Protein AF-A0A182UJE0-F1 (afdb_monomer)

Structure (mmCIF, N/CA/C/O backbone):
data_AF-A0A182UJE0-F1
#
_entry.id   AF-A0A182UJE0-F1
#
loop_
_atom_site.group_PDB
_atom_site.id
_atom_site.type_symbol
_atom_site.label_atom_id
_atom_site.label_alt_id
_atom_site.label_comp_id
_atom_site.label_asym_id
_atom_site.label_entity_id
_atom_site.label_seq_id
_atom_site.pdbx_PDB_ins_code
_atom_site.Cartn_x
_atom_site.Cartn_y
_atom_site.Cartn_z
_atom_site.occupancy
_atom_site.B_iso_or_equiv
_atom_site.auth_seq_id
_atom_site.auth_comp_id
_atom_site.auth_asym_id
_atom_site.auth_atom_id
_atom_site.pdbx_PDB_model_num
ATOM 1 N N . LEU A 1 1 ? -3.057 12.614 -17.005 1.00 31.92 1 LEU A N 1
ATOM 2 C CA . LEU A 1 1 ? -3.558 12.041 -18.274 1.00 31.92 1 LEU A CA 1
ATOM 3 C C . LEU A 1 1 ? -3.283 10.535 -18.320 1.00 31.92 1 LEU A C 1
ATOM 5 O O . LEU A 1 1 ? -4.223 9.802 -18.087 1.00 31.92 1 LEU A O 1
ATOM 9 N N . TYR A 1 2 ? -2.036 10.054 -18.403 1.00 31.89 2 TYR A N 1
ATOM 10 C CA . TYR A 1 2 ? -1.742 8.599 -18.422 1.00 31.89 2 TYR A CA 1
ATOM 11 C C . TYR A 1 2 ? -2.118 7.792 -17.157 1.00 31.89 2 TYR A C 1
ATOM 13 O O . TYR A 1 2 ? -2.372 6.598 -17.238 1.00 31.89 2 TYR A O 1
ATOM 21 N N . GLN A 1 3 ? -2.154 8.418 -15.976 1.00 43.03 3 GLN A N 1
ATOM 22 C CA . GLN A 1 3 ? -2.533 7.745 -14.718 1.00 43.03 3 GLN A CA 1
ATOM 23 C C . GLN A 1 3 ? -4.045 7.492 -14.598 1.00 43.03 3 GLN A C 1
ATOM 25 O O . GLN A 1 3 ? -4.460 6.623 -13.840 1.00 43.03 3 GLN A O 1
ATOM 30 N N . VAL A 1 4 ? -4.858 8.246 -15.343 1.00 44.09 4 VAL A N 1
ATOM 31 C CA . VAL A 1 4 ? -6.322 8.141 -15.324 1.00 44.09 4 VAL A CA 1
ATOM 32 C C . VAL A 1 4 ? -6.779 7.007 -16.248 1.00 44.09 4 VAL A C 1
ATOM 34 O O . VAL A 1 4 ? -7.657 6.245 -15.865 1.00 44.09 4 VAL A O 1
ATOM 37 N N . GLU A 1 5 ? -6.090 6.794 -17.376 1.00 44.06 5 GLU A N 1
ATOM 38 C CA . GLU A 1 5 ? -6.405 5.715 -18.327 1.00 44.06 5 GLU A CA 1
ATOM 39 C C . GLU A 1 5 ? -6.355 4.318 -17.693 1.00 44.06 5 GLU A C 1
ATOM 41 O O . GLU A 1 5 ? -7.183 3.480 -18.020 1.00 44.06 5 GLU A O 1
ATOM 46 N N . CYS A 1 6 ? -5.427 4.054 -16.765 1.00 53.28 6 CYS A N 1
ATOM 47 C CA . CYS A 1 6 ? -5.357 2.763 -16.069 1.00 53.28 6 CYS A CA 1
ATOM 48 C C . CYS A 1 6 ? -6.602 2.495 -15.212 1.00 53.28 6 CYS A C 1
ATOM 50 O O . CYS A 1 6 ? -7.175 1.410 -15.241 1.00 53.28 6 CYS A O 1
ATOM 52 N N . VAL A 1 7 ? -7.005 3.498 -14.428 1.00 52.53 7 VAL A N 1
ATOM 53 C CA . VAL A 1 7 ? -8.143 3.392 -13.513 1.00 52.53 7 VAL A CA 1
ATOM 54 C C . VAL A 1 7 ? -9.452 3.365 -14.306 1.00 52.53 7 VAL A C 1
ATOM 56 O O . VAL A 1 7 ? -10.299 2.522 -14.039 1.00 52.53 7 VAL A O 1
ATOM 59 N N . GLU A 1 8 ? -9.594 4.213 -15.328 1.00 49.88 8 GLU A N 1
ATOM 60 C CA . GLU A 1 8 ? -10.759 4.231 -16.221 1.00 49.88 8 GLU A CA 1
ATOM 61 C C . GLU A 1 8 ? -10.924 2.920 -16.999 1.00 49.88 8 GLU A C 1
ATOM 63 O O . GLU A 1 8 ? -12.042 2.419 -17.097 1.00 49.88 8 GLU A O 1
ATOM 68 N N . LYS A 1 9 ? -9.837 2.319 -17.500 1.00 52.84 9 LYS A N 1
ATOM 69 C CA . LYS A 1 9 ? -9.897 1.042 -18.231 1.00 52.84 9 LYS A CA 1
ATOM 70 C C . LYS A 1 9 ? -10.217 -0.151 -17.336 1.00 52.84 9 LYS A C 1
ATOM 72 O O . LYS A 1 9 ? -11.003 -1.005 -17.738 1.00 52.84 9 LYS A O 1
ATOM 77 N N . VAL A 1 10 ? -9.695 -0.177 -16.105 1.00 52.88 10 VAL A N 1
ATOM 78 C CA . VAL A 1 10 ? -10.083 -1.200 -15.117 1.00 52.88 10 VAL A CA 1
ATOM 79 C C . VAL A 1 10 ? -11.563 -1.067 -14.745 1.00 52.88 10 VAL A C 1
ATOM 81 O O . VAL A 1 10 ? -12.266 -2.071 -14.700 1.00 52.88 10 VAL A O 1
ATOM 84 N N . ILE A 1 11 ? -12.073 0.158 -14.574 1.00 49.75 11 ILE A N 1
ATOM 85 C CA . ILE A 1 11 ? -13.511 0.410 -14.356 1.00 49.75 11 ILE A CA 1
ATOM 86 C C . ILE A 1 11 ? -14.358 -0.037 -15.567 1.00 49.75 11 ILE A C 1
ATOM 88 O O . ILE A 1 11 ? -15.518 -0.411 -15.403 1.00 49.75 11 ILE A O 1
ATOM 92 N N . GLN A 1 12 ? -13.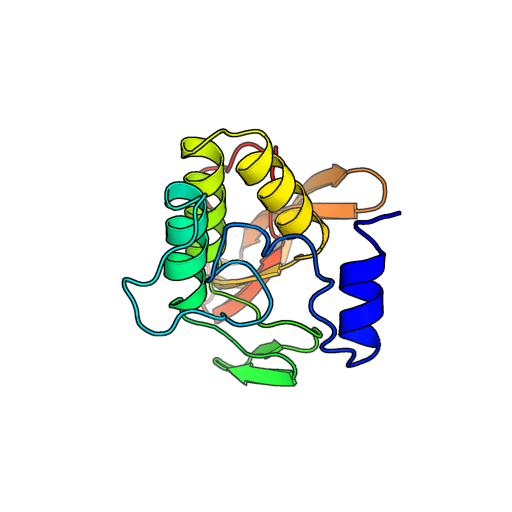794 -0.038 -16.778 1.00 48.53 12 GLN A N 1
ATOM 93 C CA . GLN A 1 12 ? -14.466 -0.447 -18.017 1.00 48.53 12 GLN A CA 1
ATOM 94 C C . GLN A 1 12 ? -14.321 -1.945 -18.361 1.00 48.53 12 GLN A C 1
ATOM 96 O O . GLN A 1 12 ? -14.778 -2.347 -19.430 1.00 48.53 12 GLN A O 1
ATOM 101 N N . ASN A 1 13 ? -13.734 -2.782 -17.488 1.00 46.56 13 ASN A N 1
ATOM 102 C CA . ASN A 1 13 ? -13.395 -4.189 -17.782 1.00 46.56 13 ASN A CA 1
ATOM 103 C C . ASN A 1 13 ? -12.568 -4.361 -19.077 1.00 46.56 13 ASN A C 1
ATOM 105 O O . ASN A 1 13 ? -12.655 -5.389 -19.752 1.00 46.56 13 ASN A O 1
ATOM 109 N N . ASP A 1 14 ? -11.774 -3.353 -19.446 1.00 46.12 14 ASP A N 1
ATOM 110 C CA . ASP A 1 14 ? -10.882 -3.428 -20.598 1.00 46.12 14 ASP A CA 1
ATOM 111 C C . ASP A 1 14 ? -9.530 -4.011 -20.163 1.00 46.12 14 ASP A C 1
ATOM 113 O O . ASP A 1 14 ? -8.721 -3.343 -19.517 1.00 46.12 14 ASP A O 1
ATOM 117 N N . HIS A 1 15 ? -9.294 -5.273 -20.530 1.00 47.75 15 HIS A N 1
ATOM 118 C CA . HIS A 1 15 ? -8.036 -5.998 -20.316 1.00 47.75 15 HIS A CA 1
ATOM 119 C C . HIS A 1 15 ? -6.949 -5.645 -21.345 1.00 47.75 15 HIS A C 1
ATOM 121 O O . HIS A 1 15 ? -5.957 -6.366 -21.444 1.00 47.75 15 HIS A O 1
ATOM 127 N N . SER A 1 16 ? -7.115 -4.585 -22.149 1.00 43.50 16 SER A N 1
ATOM 128 C CA . SER A 1 16 ? -6.054 -4.148 -23.055 1.00 43.50 16 SER A CA 1
ATOM 129 C C . SER A 1 16 ? -4.766 -3.865 -22.266 1.00 43.50 16 SER A C 1
ATOM 131 O O . SER A 1 16 ? -4.793 -3.150 -21.264 1.00 43.50 16 SER A O 1
ATOM 133 N N . ASP A 1 17 ? -3.632 -4.408 -22.741 1.00 48.28 17 ASP A N 1
ATOM 134 C CA . ASP A 1 17 ? -2.251 -4.361 -22.194 1.00 48.28 17 ASP A CA 1
ATOM 135 C C . ASP A 1 17 ? -1.682 -2.944 -21.918 1.00 48.28 17 ASP A C 1
ATOM 137 O O . ASP A 1 17 ? -0.482 -2.727 -21.747 1.00 48.28 17 ASP A O 1
ATOM 141 N N . HIS A 1 18 ? -2.531 -1.923 -21.923 1.00 45.22 18 HIS A N 1
ATOM 142 C CA . HIS A 1 18 ? -2.204 -0.516 -21.798 1.00 45.22 18 HIS A CA 1
ATOM 143 C C . HIS A 1 18 ? -2.327 0.030 -20.374 1.00 45.22 18 HIS A C 1
ATOM 145 O O . HIS A 1 18 ? -2.330 1.249 -20.197 1.00 45.22 18 HIS A O 1
ATOM 151 N N . CYS A 1 19 ? -2.352 -0.821 -19.344 1.00 53.12 19 CYS A N 1
ATOM 152 C CA . CYS A 1 19 ? -1.966 -0.361 -18.016 1.00 53.12 19 CYS A CA 1
ATOM 153 C C . CYS A 1 19 ? -0.434 -0.321 -17.925 1.00 53.12 19 CYS A C 1
ATOM 155 O O . CYS A 1 19 ? 0.236 -1.265 -17.522 1.00 53.12 19 CYS A O 1
ATOM 157 N N . ARG A 1 20 ? 0.135 0.798 -18.377 1.00 49.62 20 ARG A N 1
ATOM 158 C CA . ARG A 1 20 ? 1.560 1.031 -18.685 1.00 49.62 20 ARG A CA 1
ATOM 159 C C . ARG A 1 20 ? 2.513 1.045 -17.465 1.00 49.62 20 ARG A C 1
ATOM 161 O O . ARG A 1 20 ? 3.514 1.756 -17.485 1.00 49.62 20 ARG A O 1
ATOM 168 N N . TYR A 1 21 ? 2.211 0.292 -16.405 1.00 53.47 21 TYR A N 1
ATOM 169 C CA . TYR A 1 21 ? 3.127 -0.008 -15.292 1.00 53.47 21 TYR A CA 1
ATOM 170 C C . TYR A 1 21 ? 3.776 -1.395 -15.411 1.00 53.47 21 TYR A C 1
ATOM 172 O O . TYR A 1 21 ? 4.723 -1.671 -14.683 1.00 53.47 21 TYR A O 1
ATOM 180 N N . SER A 1 22 ? 3.331 -2.219 -16.362 1.00 59.44 22 SER A N 1
ATOM 181 C CA . SER A 1 22 ? 3.867 -3.564 -16.620 1.00 59.44 22 SER A CA 1
ATOM 182 C C . SER A 1 22 ? 5.027 -3.581 -17.631 1.00 59.44 22 SER A C 1
ATOM 184 O O . SER A 1 22 ? 5.603 -4.621 -17.929 1.00 59.44 22 SER A O 1
ATOM 186 N N . THR A 1 23 ? 5.413 -2.436 -18.213 1.00 71.06 23 THR A N 1
ATOM 187 C CA . THR A 1 23 ? 6.532 -2.417 -19.169 1.00 71.06 23 THR A CA 1
ATOM 188 C C . THR A 1 23 ? 7.851 -2.683 -18.447 1.00 71.06 23 THR A C 1
ATOM 190 O O . THR A 1 23 ? 8.344 -1.835 -17.700 1.00 71.06 23 THR A O 1
ATOM 193 N N . GLY A 1 24 ? 8.433 -3.853 -18.701 1.00 84.31 24 GLY A N 1
ATOM 194 C CA . GLY A 1 24 ? 9.669 -4.305 -18.065 1.00 84.31 24 GLY A CA 1
ATOM 195 C C . GLY A 1 24 ? 9.465 -5.004 -16.718 1.00 84.31 24 GLY A C 1
ATOM 196 O O . GLY A 1 24 ? 10.454 -5.259 -16.041 1.00 84.31 24 GLY A O 1
ATOM 197 N N . THR A 1 25 ? 8.231 -5.321 -16.332 1.00 89.31 25 THR A N 1
ATOM 198 C CA . THR A 1 25 ? 7.877 -6.097 -15.132 1.00 89.31 25 THR A CA 1
ATOM 199 C C . THR A 1 25 ? 6.834 -7.148 -15.501 1.00 89.31 25 THR A C 1
ATOM 201 O O . THR A 1 25 ? 6.092 -6.979 -16.464 1.00 89.31 25 THR A O 1
ATOM 204 N N . LYS A 1 26 ? 6.790 -8.256 -14.769 1.00 90.50 26 LYS A N 1
ATOM 205 C CA . LYS A 1 26 ? 5.820 -9.336 -14.980 1.00 90.50 26 LYS A CA 1
ATOM 206 C C . LYS A 1 26 ? 4.805 -9.434 -13.852 1.00 90.50 26 LYS A C 1
ATOM 208 O O . LYS A 1 26 ? 3.708 -9.926 -14.080 1.00 90.50 26 LYS A O 1
ATOM 213 N N . TRP A 1 27 ? 5.137 -8.899 -12.682 1.00 92.56 27 TRP A N 1
ATOM 214 C CA . TRP A 1 27 ? 4.342 -8.980 -11.461 1.00 92.56 27 TRP A CA 1
ATOM 215 C C . TRP A 1 27 ? 3.658 -7.667 -11.087 1.00 92.56 27 TRP A C 1
ATOM 217 O O . TRP A 1 27 ? 2.792 -7.645 -10.227 1.00 92.56 27 TRP A O 1
ATOM 227 N N . CYS A 1 28 ? 4.042 -6.541 -11.693 1.00 89.19 28 CYS A N 1
ATOM 228 C CA . CYS A 1 28 ? 3.424 -5.256 -11.372 1.00 89.19 28 CYS A CA 1
ATOM 229 C C . CYS A 1 28 ? 2.173 -5.009 -12.228 1.00 89.19 28 CYS A C 1
ATOM 231 O O . CYS A 1 28 ? 2.277 -4.639 -13.404 1.00 89.19 28 CYS A O 1
ATOM 233 N N . GLY A 1 29 ? 0.995 -5.134 -11.620 1.00 81.94 29 GLY A N 1
ATOM 234 C CA . GLY A 1 29 ? -0.286 -4.816 -12.249 1.00 81.94 29 GLY A CA 1
ATOM 235 C C . GLY A 1 29 ? -1.452 -5.570 -11.607 1.00 81.94 29 GLY A C 1
ATOM 236 O O . GLY A 1 29 ? -1.294 -6.171 -10.550 1.00 81.94 29 GLY A O 1
ATOM 237 N N . PRO A 1 30 ? -2.653 -5.519 -12.206 1.00 75.62 30 PRO A N 1
ATOM 238 C CA . PRO A 1 30 ? -3.735 -6.428 -11.850 1.00 75.62 30 PRO A CA 1
ATOM 239 C C . PRO A 1 30 ? -3.369 -7.865 -12.255 1.00 75.62 30 PRO A C 1
ATOM 241 O O . PRO A 1 30 ? -3.375 -8.198 -13.439 1.00 75.62 30 PRO A O 1
ATOM 244 N N . GLY A 1 31 ? -3.048 -8.708 -11.272 1.00 78.56 31 GLY A N 1
ATOM 245 C CA . GLY A 1 31 ? -2.482 -10.034 -11.527 1.00 78.56 31 GLY A CA 1
ATOM 246 C C . GLY A 1 31 ? -1.045 -9.943 -12.051 1.00 78.56 31 GLY A C 1
ATOM 247 O O . GLY A 1 31 ? -0.363 -8.942 -11.852 1.00 78.56 31 GLY A O 1
ATOM 248 N N . ASN A 1 32 ? -0.591 -10.975 -12.756 1.00 84.75 32 ASN A N 1
ATOM 249 C CA . ASN A 1 32 ? 0.757 -11.032 -13.315 1.00 84.75 32 ASN A CA 1
ATOM 250 C C . ASN A 1 32 ? 0.779 -11.793 -14.649 1.00 84.75 32 ASN A C 1
ATOM 252 O O . ASN A 1 32 ? -0.149 -12.527 -14.986 1.00 84.75 32 ASN A O 1
ATOM 256 N N . THR A 1 33 ? 1.843 -11.584 -15.420 1.00 87.75 33 THR A N 1
ATOM 257 C CA . THR A 1 33 ? 2.114 -12.247 -16.709 1.00 87.75 33 THR A CA 1
ATOM 258 C C . THR A 1 33 ? 3.306 -13.207 -16.629 1.00 87.75 33 THR A C 1
ATOM 260 O O . THR A 1 33 ? 3.829 -13.640 -17.657 1.00 87.75 33 THR A O 1
ATOM 263 N N . ALA A 1 34 ? 3.755 -13.522 -15.412 1.00 91.06 34 ALA A N 1
ATOM 264 C CA . ALA A 1 34 ? 4.883 -14.404 -15.150 1.00 91.06 34 ALA A CA 1
ATOM 265 C C . ALA A 1 34 ? 4.536 -15.866 -15.478 1.00 91.06 34 ALA A C 1
ATOM 267 O O . ALA A 1 34 ? 3.447 -16.340 -15.153 1.00 91.06 34 ALA A O 1
ATOM 268 N N . SER A 1 35 ? 5.458 -16.600 -16.109 1.00 93.19 35 SER A N 1
ATOM 269 C CA . SER A 1 35 ? 5.272 -18.039 -16.362 1.00 93.19 35 SER A CA 1
ATOM 270 C C . SER A 1 35 ? 5.438 -18.891 -15.105 1.00 93.19 35 SER A C 1
ATOM 272 O O . SER A 1 35 ? 4.843 -19.962 -14.996 1.00 93.19 35 SER A O 1
ATOM 274 N N . ASP A 1 36 ? 6.269 -18.426 -14.177 1.00 95.62 36 ASP A N 1
ATOM 275 C CA . ASP A 1 36 ? 6.568 -19.065 -12.903 1.00 95.62 36 ASP A CA 1
ATOM 276 C C . ASP A 1 36 ? 7.107 -18.031 -11.907 1.00 95.62 36 ASP A C 1
ATOM 278 O O . ASP A 1 36 ? 7.317 -16.870 -12.251 1.00 95.62 36 ASP A O 1
ATOM 282 N N . TYR A 1 37 ? 7.335 -18.458 -10.664 1.00 95.44 37 TYR A N 1
ATOM 283 C CA . TYR A 1 37 ? 7.766 -17.584 -9.574 1.00 95.44 37 TYR A CA 1
ATOM 284 C C . TYR A 1 37 ? 9.068 -16.815 -9.868 1.00 95.44 37 TYR A C 1
ATOM 286 O O . TYR A 1 37 ? 9.203 -15.671 -9.440 1.00 95.44 37 TYR A O 1
ATOM 294 N N . GLU A 1 38 ? 10.027 -17.398 -10.590 1.00 96.94 38 GLU A N 1
ATOM 295 C CA . GLU A 1 38 ? 11.317 -16.753 -10.883 1.00 96.94 38 GLU A CA 1
ATOM 296 C C . GLU A 1 38 ? 11.314 -15.953 -12.187 1.00 96.94 38 GLU A C 1
ATOM 298 O O . GLU A 1 38 ? 12.302 -15.287 -12.513 1.00 96.94 38 GLU A O 1
ATOM 303 N N . ASP A 1 39 ? 10.198 -15.970 -12.911 1.00 96.19 39 ASP A N 1
ATOM 304 C CA . ASP A 1 39 ? 10.044 -15.234 -14.148 1.00 96.19 39 ASP A CA 1
ATOM 305 C C . ASP A 1 39 ? 9.874 -13.730 -13.881 1.00 96.19 39 ASP A C 1
ATOM 307 O O . ASP A 1 39 ? 8.792 -13.235 -13.555 1.00 96.19 39 ASP A O 1
ATOM 311 N N . LEU A 1 40 ? 10.978 -12.995 -14.007 1.00 96.06 40 LEU A N 1
ATOM 312 C CA . LEU A 1 40 ? 11.057 -11.554 -13.781 1.00 96.06 40 LEU A CA 1
ATOM 313 C C . LEU A 1 40 ? 11.308 -10.794 -15.092 1.00 96.06 40 LEU A C 1
ATOM 315 O O . LEU A 1 40 ? 11.989 -11.258 -16.006 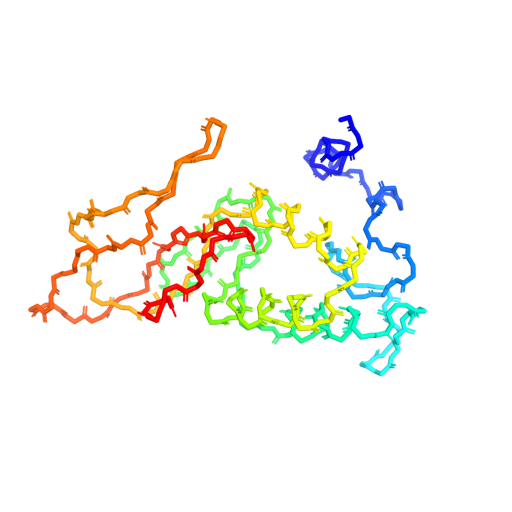1.00 96.06 40 LEU A O 1
ATOM 319 N N . GLY A 1 41 ? 10.781 -9.576 -15.170 1.00 92.38 41 GLY A N 1
ATOM 320 C CA . GLY A 1 41 ? 11.039 -8.615 -16.234 1.00 92.38 41 GLY A CA 1
ATOM 321 C C . GLY A 1 41 ? 12.401 -7.918 -16.120 1.00 92.38 41 GLY A C 1
ATOM 322 O O . GLY A 1 41 ? 13.186 -8.136 -15.197 1.00 92.38 41 GLY A O 1
ATOM 323 N N . SER A 1 42 ? 12.682 -7.021 -17.070 1.00 93.50 42 SER A N 1
ATOM 324 C CA . SER A 1 42 ? 13.944 -6.267 -17.136 1.00 93.50 42 SER A CA 1
ATOM 325 C C . SER A 1 42 ? 14.177 -5.327 -15.945 1.00 93.50 42 SER A C 1
ATOM 327 O O . SER A 1 42 ? 15.322 -5.039 -15.611 1.00 93.50 42 SER A O 1
ATOM 329 N N . ASN A 1 43 ? 13.114 -4.848 -15.293 1.00 92.31 43 ASN A N 1
ATOM 330 C CA . ASN A 1 43 ? 13.161 -4.074 -14.050 1.00 92.31 43 ASN A CA 1
ATOM 331 C C . ASN A 1 43 ? 13.085 -5.011 -12.831 1.00 92.31 43 ASN A C 1
ATOM 333 O O . ASN A 1 43 ? 12.252 -4.819 -11.946 1.00 92.31 43 ASN A O 1
ATOM 337 N N . SER A 1 44 ? 13.944 -6.032 -12.798 1.00 96.50 44 SER A N 1
ATOM 338 C CA . SER A 1 44 ? 13.843 -7.187 -11.894 1.00 96.50 44 SER A CA 1
ATOM 339 C C . SER A 1 44 ? 13.741 -6.833 -10.407 1.00 96.50 44 SER A C 1
ATOM 341 O O . SER A 1 44 ? 12.977 -7.466 -9.688 1.00 96.50 44 SER A O 1
ATOM 343 N N . GLU A 1 45 ? 14.447 -5.807 -9.929 1.00 97.75 45 GLU A N 1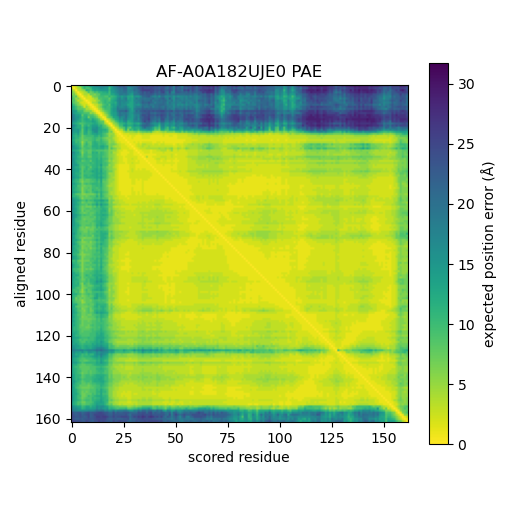
ATOM 344 C CA . GLU A 1 45 ? 14.368 -5.387 -8.520 1.00 97.75 45 GLU A CA 1
ATOM 345 C C . GLU A 1 45 ? 13.004 -4.784 -8.152 1.00 97.75 45 GLU A C 1
ATOM 347 O O . GLU A 1 45 ? 12.496 -5.031 -7.062 1.00 97.75 45 GLU A O 1
ATOM 352 N N . VAL A 1 46 ? 12.372 -4.035 -9.064 1.00 95.12 46 VAL A N 1
ATOM 353 C CA . VAL A 1 46 ? 10.992 -3.552 -8.863 1.00 95.12 46 VAL A CA 1
ATOM 354 C C . VAL A 1 46 ? 10.007 -4.703 -8.984 1.00 95.12 46 VAL A C 1
ATOM 356 O O . VAL A 1 46 ? 9.050 -4.785 -8.220 1.00 95.12 46 VAL A O 1
ATOM 359 N N . ASP A 1 47 ? 10.265 -5.607 -9.922 1.00 95.75 47 ASP A N 1
ATOM 360 C CA . ASP A 1 47 ? 9.402 -6.747 -10.182 1.00 95.75 47 ASP A CA 1
ATOM 361 C C . ASP A 1 47 ? 9.351 -7.719 -8.997 1.00 95.75 47 ASP A C 1
ATOM 363 O O . ASP A 1 47 ? 8.280 -8.194 -8.640 1.00 95.75 47 ASP A O 1
ATOM 367 N N . LYS A 1 48 ? 10.478 -7.918 -8.300 1.00 98.06 48 LYS A N 1
ATOM 368 C CA . LYS A 1 48 ? 10.526 -8.643 -7.019 1.00 98.06 48 LYS A CA 1
ATOM 369 C C . LYS A 1 48 ? 9.628 -8.003 -5.962 1.00 98.06 48 LYS A C 1
ATOM 371 O O . LYS A 1 48 ? 8.901 -8.724 -5.290 1.00 98.06 48 LYS A O 1
ATOM 376 N N . CYS A 1 49 ? 9.627 -6.668 -5.843 1.00 97.69 49 CYS A N 1
ATOM 377 C CA . CYS A 1 49 ? 8.727 -5.979 -4.912 1.00 97.69 49 CYS A CA 1
ATOM 378 C C . CYS A 1 49 ? 7.253 -6.286 -5.222 1.00 97.69 49 CYS A C 1
ATOM 380 O O . CYS A 1 49 ? 6.473 -6.512 -4.303 1.00 97.69 49 CYS A O 1
ATOM 382 N N . CYS A 1 50 ? 6.876 -6.290 -6.505 1.00 96.25 50 CYS A N 1
ATOM 383 C CA . CYS A 1 50 ? 5.515 -6.608 -6.933 1.00 96.25 50 CYS A CA 1
ATOM 384 C C . CYS A 1 50 ? 5.180 -8.090 -6.735 1.00 96.25 50 CYS A C 1
ATOM 386 O O . CYS A 1 50 ? 4.111 -8.402 -6.233 1.00 96.25 50 CYS A O 1
ATOM 388 N N . ARG A 1 51 ? 6.111 -9.003 -7.034 1.00 97.06 51 ARG A N 1
ATOM 389 C CA . ARG A 1 51 ? 5.943 -10.444 -6.802 1.00 97.06 51 ARG A CA 1
ATOM 390 C C . ARG A 1 51 ? 5.686 -10.757 -5.332 1.00 97.06 51 ARG A C 1
ATOM 392 O O . ARG A 1 51 ? 4.770 -11.516 -5.020 1.00 97.06 51 ARG A O 1
ATOM 399 N N . ASP A 1 52 ? 6.484 -10.182 -4.436 1.00 97.44 52 ASP A N 1
ATOM 400 C CA . ASP A 1 52 ? 6.326 -10.381 -2.993 1.00 97.44 52 ASP A CA 1
ATOM 401 C C . ASP A 1 52 ? 4.983 -9.809 -2.500 1.00 97.44 52 ASP A C 1
ATOM 403 O O . ASP A 1 52 ? 4.346 -10.378 -1.613 1.00 97.44 52 ASP A O 1
ATOM 407 N N . HIS A 1 53 ? 4.529 -8.703 -3.098 1.00 95.94 53 HIS A N 1
ATOM 408 C CA . HIS A 1 53 ? 3.230 -8.087 -2.819 1.00 95.94 53 HIS A CA 1
ATOM 409 C C . HIS A 1 53 ? 2.061 -8.950 -3.322 1.00 95.94 53 HIS A C 1
ATOM 411 O O . HIS A 1 53 ? 1.148 -9.219 -2.545 1.00 95.94 53 HIS A O 1
ATOM 417 N N . ASP A 1 54 ? 2.137 -9.487 -4.541 1.00 93.12 54 ASP A N 1
ATOM 418 C CA . ASP A 1 54 ? 1.142 -10.390 -5.148 1.00 93.12 54 ASP A CA 1
ATOM 419 C C . ASP A 1 54 ? 0.886 -11.656 -4.313 1.00 93.12 54 ASP A C 1
ATOM 421 O O . ASP A 1 54 ? -0.235 -12.166 -4.263 1.00 93.12 54 ASP A O 1
ATOM 425 N N . HIS A 1 55 ? 1.912 -12.157 -3.621 1.00 94.88 55 HIS A N 1
ATOM 426 C CA . HIS A 1 55 ? 1.818 -13.350 -2.773 1.00 94.88 55 HIS A CA 1
ATOM 427 C C . HIS A 1 55 ? 1.344 -13.062 -1.341 1.00 94.88 55 HIS A C 1
ATOM 429 O O . HIS A 1 55 ? 1.328 -13.958 -0.492 1.00 94.88 55 HIS A O 1
ATOM 435 N N . CYS A 1 56 ? 0.957 -11.825 -1.037 1.00 95.62 56 CYS A N 1
ATOM 436 C CA . CYS A 1 56 ? 0.436 -11.477 0.272 1.00 95.62 56 CYS A CA 1
ATOM 437 C C . CYS A 1 56 ? -0.993 -11.995 0.497 1.00 95.62 56 CYS A C 1
ATOM 439 O O . CYS A 1 56 ? -1.804 -12.140 -0.423 1.00 95.62 56 CYS A O 1
ATOM 441 N N . ASP A 1 57 ? -1.335 -12.183 1.775 1.00 96.69 57 ASP A N 1
ATOM 442 C CA . ASP A 1 57 ? -2.721 -12.314 2.199 1.00 96.69 57 ASP A CA 1
ATOM 443 C C . ASP A 1 57 ? -3.563 -11.123 1.716 1.00 96.69 57 ASP A C 1
ATOM 445 O O . ASP A 1 57 ? -3.212 -9.953 1.916 1.00 96.69 57 ASP A O 1
ATOM 449 N N . ASN A 1 58 ? -4.687 -11.440 1.079 1.00 95.56 58 ASN A N 1
ATOM 450 C CA . ASN A 1 58 ? -5.524 -10.444 0.438 1.00 95.56 58 ASN A CA 1
ATOM 451 C C . ASN A 1 58 ? -7.025 -10.765 0.509 1.00 95.56 58 ASN A C 1
ATOM 453 O O . ASN A 1 58 ? -7.447 -11.876 0.857 1.00 95.56 58 ASN A O 1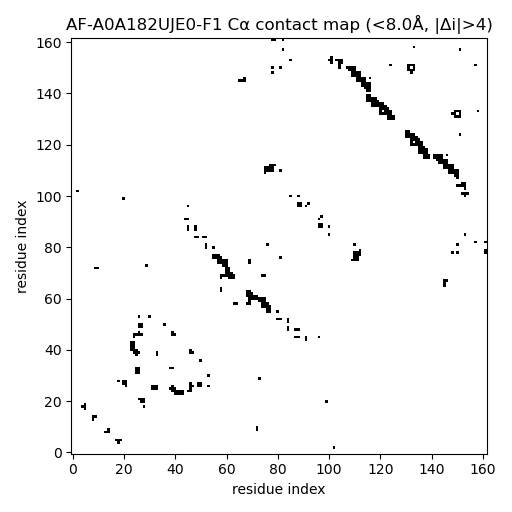
ATOM 457 N N . ILE A 1 59 ? -7.821 -9.746 0.179 1.00 97.06 59 ILE A N 1
ATOM 458 C CA . ILE A 1 59 ? -9.265 -9.804 -0.041 1.00 97.06 59 ILE A CA 1
ATOM 459 C C . ILE A 1 59 ? -9.516 -9.327 -1.480 1.00 97.06 59 ILE A C 1
ATOM 461 O O . ILE A 1 59 ? -9.419 -8.118 -1.738 1.00 97.06 59 ILE A O 1
ATOM 465 N N . PRO A 1 60 ? -9.810 -10.237 -2.427 1.00 93.81 60 PRO A N 1
ATOM 466 C CA . PRO A 1 60 ? -10.075 -9.871 -3.817 1.00 93.81 60 PRO A CA 1
ATOM 467 C C . PRO A 1 60 ? -11.229 -8.873 -3.965 1.00 93.81 60 PRO A C 1
ATOM 469 O O . PRO A 1 60 ? -12.031 -8.676 -3.047 1.00 93.81 60 PRO A O 1
ATOM 472 N N . ALA A 1 61 ? -11.292 -8.202 -5.114 1.00 89.94 61 ALA A N 1
ATOM 473 C CA . ALA A 1 61 ? -12.369 -7.264 -5.428 1.00 89.94 61 ALA A CA 1
ATOM 474 C C . ALA A 1 61 ? -13.739 -7.948 -5.311 1.00 89.94 61 ALA A C 1
ATOM 476 O O . ALA A 1 61 ? -13.940 -9.041 -5.834 1.00 89.94 61 ALA A O 1
ATOM 477 N N . GLY A 1 62 ? -14.676 -7.321 -4.599 1.00 93.56 62 GLY A N 1
ATOM 478 C CA . GLY A 1 62 ? -16.012 -7.874 -4.403 1.00 93.56 62 GLY A CA 1
ATOM 479 C C . GLY A 1 62 ? -16.081 -9.099 -3.487 1.00 93.56 62 GLY A C 1
ATOM 480 O O . GLY A 1 62 ? -17.173 -9.642 -3.335 1.00 93.56 62 GLY A O 1
ATOM 481 N N . GLU A 1 63 ? -14.995 -9.520 -2.837 1.00 97.25 63 GLU A N 1
ATOM 482 C CA . GLU A 1 63 ? -14.974 -10.674 -1.929 1.00 97.25 63 GLU A CA 1
ATOM 483 C C . GLU A 1 63 ? -15.062 -10.273 -0.449 1.00 97.25 63 GLU A C 1
ATOM 485 O O . GLU A 1 63 ? -14.886 -9.109 -0.070 1.00 97.25 63 GLU A O 1
ATOM 490 N N . SER A 1 64 ? -15.372 -11.254 0.403 1.00 98.19 64 SER A N 1
ATOM 491 C CA . SER A 1 64 ? -15.418 -11.089 1.860 1.00 98.19 64 SER A CA 1
ATOM 492 C C . SER A 1 64 ? -14.400 -11.987 2.5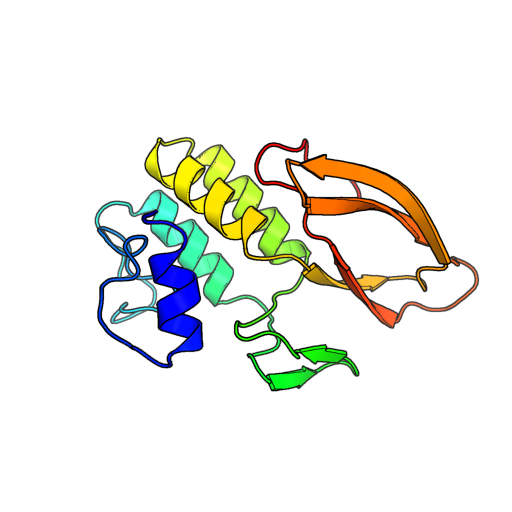53 1.00 98.19 64 SER A C 1
ATOM 494 O O . SER A 1 64 ? -14.322 -13.180 2.273 1.00 98.19 64 SER A O 1
ATOM 496 N N . LYS A 1 65 ? -13.675 -11.446 3.533 1.00 98.25 65 LYS A N 1
ATOM 497 C CA . LYS A 1 65 ? -12.755 -12.210 4.386 1.00 98.25 65 LYS A CA 1
ATOM 498 C C . LYS A 1 65 ? -12.638 -11.547 5.748 1.00 98.25 65 LYS A C 1
ATOM 500 O O . LYS A 1 65 ? -12.735 -10.332 5.852 1.00 98.25 65 LYS A O 1
ATOM 505 N N . TYR A 1 66 ? -12.441 -12.336 6.802 1.00 97.94 66 TYR A N 1
ATOM 506 C CA . TYR A 1 66 ? -12.255 -11.827 8.170 1.00 97.94 66 TYR A CA 1
ATOM 507 C C . TYR A 1 66 ? -13.398 -10.942 8.712 1.00 97.94 66 TYR A C 1
ATOM 509 O O . TYR A 1 66 ? -13.188 -10.141 9.619 1.00 97.94 66 TYR A O 1
ATOM 517 N N . GLY A 1 67 ? -14.609 -11.077 8.161 1.00 97.44 67 GLY A N 1
ATOM 518 C CA . GLY A 1 67 ? -15.741 -10.197 8.477 1.00 97.44 67 GLY A CA 1
ATOM 519 C C . GLY A 1 67 ? -15.700 -8.833 7.775 1.00 97.44 67 GLY A C 1
ATOM 520 O O . GLY A 1 67 ? -16.580 -8.011 8.007 1.00 97.44 67 GLY A O 1
ATOM 521 N N . LEU A 1 68 ? -14.720 -8.598 6.900 1.00 98.25 68 LEU A N 1
ATOM 522 C CA . LEU A 1 68 ? -14.614 -7.424 6.039 1.00 98.25 68 LEU A CA 1
ATOM 523 C C . LEU A 1 68 ? -15.112 -7.753 4.627 1.00 98.25 68 LEU A C 1
ATOM 525 O O . LEU A 1 68 ? -14.876 -8.850 4.120 1.00 98.25 68 LEU A O 1
ATOM 529 N N . LYS A 1 69 ? -15.767 -6.785 3.981 1.00 97.94 69 LYS A N 1
ATOM 530 C CA . LYS A 1 69 ? -16.152 -6.834 2.564 1.00 97.94 69 LYS A CA 1
ATOM 531 C C . LYS A 1 69 ? -15.290 -5.853 1.779 1.00 97.94 69 LYS A C 1
ATOM 533 O O . LYS A 1 69 ? -15.291 -4.666 2.102 1.00 97.94 69 LYS A O 1
ATOM 538 N N . ASN A 1 70 ? -14.584 -6.326 0.754 1.00 96.25 70 ASN A N 1
ATOM 539 C CA . ASN A 1 70 ? -13.896 -5.442 -0.176 1.00 96.25 70 ASN A CA 1
ATOM 540 C C . ASN A 1 70 ? -14.885 -4.951 -1.245 1.00 96.25 70 ASN A C 1
ATOM 542 O O . ASN A 1 70 ? -15.214 -5.681 -2.176 1.00 96.25 70 ASN A O 1
ATOM 546 N N . ASN A 1 71 ? -15.368 -3.716 -1.099 1.00 93.00 71 ASN A N 1
ATOM 547 C CA . ASN A 1 71 ? -16.251 -3.069 -2.081 1.00 93.00 71 ASN A CA 1
ATOM 548 C C . ASN A 1 71 ? -15.479 -2.327 -3.190 1.00 93.00 71 ASN A C 1
ATOM 550 O O . ASN A 1 71 ? -16.087 -1.637 -4.002 1.00 93.00 71 ASN A O 1
ATOM 554 N N . ASP A 1 72 ? -14.150 -2.419 -3.189 1.00 87.00 72 ASP A N 1
ATOM 555 C CA . ASP A 1 72 ? -13.279 -1.789 -4.174 1.00 87.00 72 ASP A CA 1
ATOM 556 C C . ASP A 1 72 ? -13.182 -2.634 -5.455 1.00 87.00 72 ASP A C 1
ATOM 558 O O . ASP A 1 72 ? -13.393 -3.849 -5.429 1.00 87.00 72 ASP A O 1
ATOM 562 N N . TYR A 1 73 ? -12.816 -1.996 -6.568 1.00 85.06 73 TYR A N 1
ATOM 563 C CA . TYR A 1 73 ? -12.594 -2.660 -7.855 1.00 85.06 73 TYR A CA 1
ATOM 564 C C . TYR A 1 73 ? -11.285 -3.449 -7.914 1.00 85.06 73 TYR A C 1
ATOM 566 O O . TYR A 1 73 ? -11.129 -4.283 -8.802 1.00 85.06 73 TYR A O 1
ATOM 574 N N . PHE A 1 74 ? -10.351 -3.225 -6.984 1.00 84.56 74 PHE A N 1
ATOM 575 C CA . PHE A 1 74 ? -9.124 -4.016 -6.919 1.00 84.56 74 PHE A CA 1
ATOM 576 C C . PHE A 1 74 ? -8.910 -4.700 -5.563 1.00 84.56 74 PHE A C 1
ATOM 578 O O . PHE A 1 74 ? -9.402 -4.269 -4.515 1.00 84.56 74 PHE A O 1
ATOM 585 N N . THR A 1 75 ? -8.092 -5.751 -5.580 1.00 89.62 75 THR A N 1
ATOM 586 C CA . THR A 1 75 ? -7.697 -6.579 -4.431 1.00 89.62 75 THR A CA 1
ATOM 587 C C . THR A 1 75 ? -7.031 -5.778 -3.315 1.00 89.62 75 THR A C 1
ATOM 589 O O . THR A 1 75 ? -6.014 -5.126 -3.549 1.00 89.62 75 THR A O 1
ATOM 592 N N . ARG A 1 76 ? -7.571 -5.822 -2.093 1.00 94.69 76 ARG A N 1
ATOM 593 C CA . ARG A 1 76 ? -6.978 -5.154 -0.920 1.00 94.69 76 ARG A CA 1
ATOM 594 C C . ARG A 1 76 ? -6.104 -6.118 -0.134 1.00 94.69 76 ARG A C 1
ATOM 596 O O . ARG A 1 76 ? -6.477 -7.275 0.041 1.00 94.69 76 ARG A O 1
ATOM 603 N N . LEU A 1 77 ? -4.963 -5.635 0.345 1.00 96.38 77 LEU A N 1
ATOM 604 C CA . LEU A 1 77 ? -3.950 -6.449 1.010 1.00 96.38 77 LEU A CA 1
ATOM 605 C C . LEU A 1 77 ? -3.837 -6.111 2.496 1.00 96.38 77 LEU A C 1
ATOM 607 O O . LEU A 1 77 ? -4.366 -5.107 2.988 1.00 96.38 77 LEU A O 1
ATOM 611 N N . HIS A 1 78 ? -3.146 -6.986 3.223 1.00 97.31 78 HIS A N 1
ATOM 612 C CA . HIS A 1 78 ? -2.795 -6.731 4.608 1.00 97.31 78 HIS A CA 1
ATOM 613 C C . HIS A 1 78 ? -1.858 -5.511 4.719 1.00 97.31 78 HIS A C 1
ATOM 615 O O . HIS A 1 78 ? -0.882 -5.411 3.977 1.00 97.31 78 HIS A O 1
ATOM 621 N N . CYS A 1 79 ? -2.066 -4.625 5.700 1.00 97.12 79 CYS A N 1
ATOM 622 C CA . CYS A 1 79 ? -1.292 -3.378 5.848 1.00 97.12 79 CYS A CA 1
ATOM 623 C C . CYS A 1 79 ? 0.223 -3.587 5.934 1.00 97.12 79 CYS A C 1
ATOM 625 O O . CYS A 1 79 ? 1.000 -2.797 5.403 1.00 97.12 79 CYS A O 1
ATOM 627 N N . LYS A 1 80 ? 0.654 -4.688 6.562 1.00 95.81 80 LYS A N 1
ATOM 628 C CA . LYS A 1 80 ? 2.067 -5.097 6.575 1.00 95.81 80 LYS A CA 1
ATOM 629 C C . LYS A 1 80 ? 2.644 -5.222 5.159 1.00 95.81 80 LYS A C 1
ATOM 631 O O . LYS A 1 80 ? 3.768 -4.794 4.940 1.00 95.81 80 LYS A O 1
ATOM 636 N N . CYS A 1 81 ? 1.898 -5.798 4.222 1.00 96.88 81 CYS A N 1
ATOM 637 C CA . CYS A 1 81 ? 2.375 -6.018 2.862 1.00 96.88 81 CYS A CA 1
ATOM 638 C C . CYS A 1 81 ? 2.457 -4.722 2.069 1.00 96.88 81 CYS A C 1
ATOM 640 O O . CYS A 1 81 ? 3.453 -4.508 1.391 1.00 96.88 81 CYS A O 1
ATOM 642 N N . ASP A 1 82 ? 1.475 -3.828 2.203 1.00 96.56 82 ASP A N 1
ATOM 643 C CA . ASP A 1 82 ? 1.561 -2.509 1.571 1.00 96.56 82 ASP A CA 1
ATOM 644 C C . ASP A 1 82 ? 2.732 -1.692 2.136 1.00 96.56 82 ASP A C 1
ATOM 646 O O . ASP A 1 82 ? 3.475 -1.068 1.383 1.00 96.56 82 ASP A O 1
ATOM 650 N N . ARG A 1 83 ? 2.982 -1.759 3.448 1.00 95.31 83 ARG A N 1
ATOM 651 C CA . ARG A 1 83 ? 4.157 -1.130 4.066 1.00 95.31 83 ARG A CA 1
ATOM 652 C C . ARG A 1 83 ? 5.471 -1.723 3.549 1.00 95.31 83 ARG A C 1
ATOM 654 O O . ARG A 1 83 ? 6.399 -0.987 3.212 1.00 95.31 83 ARG A O 1
ATOM 661 N N . ASP A 1 84 ? 5.573 -3.048 3.497 1.00 96.25 84 ASP A N 1
ATOM 662 C CA . ASP A 1 84 ? 6.774 -3.732 3.015 1.00 96.25 84 ASP A CA 1
ATOM 663 C C . ASP A 1 84 ? 7.008 -3.435 1.520 1.00 96.25 84 ASP A C 1
ATOM 665 O O . ASP A 1 84 ? 8.144 -3.173 1.119 1.00 96.25 84 ASP A O 1
ATOM 669 N N . PHE A 1 85 ? 5.939 -3.343 0.725 1.00 96.38 85 PHE A N 1
ATOM 670 C CA . PHE A 1 85 ? 5.977 -2.923 -0.675 1.00 96.38 85 PHE A CA 1
ATOM 671 C C . PHE A 1 85 ? 6.465 -1.478 -0.829 1.00 96.38 85 PHE A C 1
ATOM 673 O O . PHE A 1 85 ? 7.391 -1.220 -1.601 1.00 96.38 85 PHE A O 1
ATOM 680 N N . GLN A 1 86 ? 5.931 -0.541 -0.036 1.00 95.00 86 GLN A N 1
ATOM 681 C CA . GLN A 1 86 ? 6.393 0.851 -0.007 1.00 95.00 86 GLN A CA 1
ATOM 682 C C . GLN A 1 86 ? 7.897 0.932 0.275 1.00 95.00 86 GLN A C 1
ATOM 684 O O . GLN A 1 86 ? 8.641 1.611 -0.436 1.00 95.00 86 GLN A O 1
ATOM 689 N N . ASN A 1 87 ? 8.352 0.206 1.297 1.00 95.62 87 ASN A N 1
ATOM 690 C CA . ASN A 1 87 ? 9.753 0.162 1.700 1.00 95.62 87 ASN A CA 1
ATOM 691 C C . ASN A 1 87 ? 10.645 -0.478 0.630 1.00 95.62 87 ASN A C 1
ATOM 693 O O . ASN A 1 87 ? 11.762 -0.008 0.409 1.00 95.62 87 ASN A O 1
ATOM 697 N N . CYS A 1 88 ? 10.164 -1.521 -0.048 1.00 97.69 88 CYS A N 1
ATOM 698 C CA . CYS A 1 88 ? 10.875 -2.163 -1.148 1.00 97.69 88 CYS A CA 1
ATOM 699 C C . CYS A 1 88 ? 11.085 -1.183 -2.311 1.00 97.69 88 CYS A C 1
ATOM 701 O O . CYS A 1 88 ? 12.223 -0.936 -2.712 1.00 97.69 88 CYS A O 1
ATOM 703 N N . LEU A 1 89 ? 10.020 -0.521 -2.778 1.00 95.56 89 LEU A N 1
ATOM 704 C CA . LEU A 1 89 ? 10.100 0.456 -3.870 1.00 95.56 89 LEU A CA 1
ATOM 705 C C . LEU A 1 89 ? 11.012 1.647 -3.542 1.00 95.56 89 LEU A C 1
ATOM 707 O O . LEU A 1 89 ? 11.793 2.082 -4.399 1.00 95.56 89 LEU A O 1
ATOM 711 N N . ARG A 1 90 ? 10.950 2.135 -2.295 1.00 95.19 90 ARG A N 1
ATOM 712 C CA . ARG A 1 90 ? 11.823 3.201 -1.782 1.00 95.19 90 ARG A CA 1
ATOM 713 C C . ARG A 1 90 ? 13.281 2.775 -1.702 1.00 95.19 90 ARG A C 1
ATOM 715 O O . ARG A 1 90 ? 14.153 3.599 -1.943 1.00 95.19 90 ARG A O 1
ATOM 722 N N . ARG A 1 91 ? 13.556 1.508 -1.383 1.00 96.75 91 ARG A N 1
ATOM 723 C CA . ARG A 1 91 ? 14.918 0.960 -1.356 1.00 96.75 91 ARG A CA 1
ATOM 724 C C . ARG A 1 91 ? 15.501 0.823 -2.757 1.00 96.75 91 ARG A C 1
ATOM 726 O O . ARG A 1 91 ? 16.668 1.144 -2.946 1.00 96.75 91 ARG A O 1
ATOM 733 N N . VAL A 1 92 ? 14.696 0.381 -3.727 1.00 96.94 92 VAL A N 1
ATOM 734 C CA . VAL A 1 92 ? 15.112 0.304 -5.138 1.00 96.94 92 VAL A CA 1
ATOM 735 C C . VAL A 1 92 ? 15.418 1.699 -5.697 1.00 96.94 92 VAL A C 1
ATOM 737 O O . VAL A 1 92 ? 16.368 1.860 -6.457 1.00 96.94 92 VAL A O 1
ATOM 740 N N . ASN A 1 93 ? 14.640 2.709 -5.296 1.00 95.38 93 ASN A N 1
ATOM 741 C CA . ASN A 1 93 ? 14.899 4.132 -5.538 1.00 95.38 93 ASN A CA 1
ATOM 742 C C . ASN A 1 93 ? 15.244 4.516 -6.994 1.00 95.38 93 ASN A C 1
ATOM 744 O O . ASN A 1 93 ? 16.140 5.320 -7.254 1.00 95.38 93 ASN A O 1
ATOM 748 N N . THR A 1 94 ? 14.525 3.959 -7.967 1.00 92.25 94 THR A N 1
ATOM 749 C CA . THR A 1 94 ? 14.642 4.360 -9.376 1.00 92.25 94 THR A CA 1
ATOM 750 C C . THR A 1 94 ? 13.506 5.305 -9.756 1.00 92.25 94 THR A C 1
ATOM 752 O O . THR A 1 94 ? 12.476 5.387 -9.085 1.00 92.25 94 THR A O 1
ATOM 755 N N . THR A 1 95 ? 13.636 6.008 -10.885 1.00 88.31 95 THR A N 1
ATOM 756 C CA . THR A 1 95 ? 12.521 6.804 -11.427 1.00 88.31 95 THR A CA 1
ATOM 757 C C . THR A 1 95 ? 11.271 5.949 -11.645 1.00 88.31 95 THR A C 1
ATOM 759 O O . THR A 1 95 ? 10.159 6.430 -11.433 1.00 88.31 95 THR A O 1
ATOM 762 N N . PHE A 1 96 ? 11.443 4.690 -12.056 1.00 86.88 96 PHE A N 1
ATOM 763 C CA . PHE A 1 96 ? 10.337 3.766 -12.274 1.00 86.88 96 PHE A CA 1
ATOM 764 C C . PHE A 1 96 ? 9.696 3.318 -10.952 1.00 86.88 96 PHE A C 1
ATOM 766 O O . PHE A 1 96 ? 8.487 3.495 -10.798 1.00 86.88 96 PHE A O 1
ATOM 773 N N . SER A 1 97 ? 10.483 2.855 -9.968 1.00 90.31 97 SER A N 1
ATOM 774 C CA . SER A 1 97 ? 9.947 2.414 -8.666 1.00 90.31 97 SER A CA 1
ATOM 775 C C . SER A 1 97 ? 9.215 3.539 -7.933 1.00 90.31 97 SER A C 1
ATOM 777 O O . SER A 1 97 ? 8.116 3.340 -7.419 1.00 90.31 97 SER A O 1
ATOM 779 N N . ASN A 1 98 ? 9.762 4.756 -7.969 1.00 90.69 98 ASN A N 1
ATOM 780 C CA . ASN A 1 98 ? 9.152 5.914 -7.324 1.00 90.69 98 ASN A CA 1
ATOM 781 C C . ASN A 1 98 ? 7.858 6.367 -8.018 1.00 90.69 98 ASN A C 1
ATOM 783 O O . ASN A 1 98 ? 6.914 6.780 -7.344 1.00 90.69 98 ASN A O 1
ATOM 787 N N . LYS A 1 99 ? 7.770 6.278 -9.353 1.00 88.06 99 LYS A N 1
ATOM 788 C CA . LYS A 1 99 ? 6.521 6.559 -10.085 1.00 88.06 99 LYS A CA 1
ATOM 789 C C . LYS A 1 99 ? 5.451 5.503 -9.818 1.00 88.06 99 LYS A C 1
ATOM 791 O O . LYS A 1 99 ? 4.290 5.873 -9.656 1.00 88.06 99 LYS A O 1
ATOM 796 N N . LEU A 1 100 ? 5.840 4.227 -9.777 1.00 88.69 100 LEU A N 1
ATOM 797 C CA . LEU A 1 100 ? 4.949 3.119 -9.435 1.00 88.69 100 LEU A CA 1
ATOM 798 C C . LEU A 1 100 ? 4.385 3.296 -8.023 1.00 88.69 100 LEU A C 1
ATOM 800 O O . LEU A 1 100 ? 3.172 3.263 -7.846 1.00 88.69 100 LEU A O 1
ATOM 804 N N . GLY A 1 101 ? 5.246 3.579 -7.044 1.00 91.25 101 GLY A N 1
ATOM 805 C CA . GLY A 1 101 ? 4.832 3.826 -5.667 1.00 91.25 101 GLY A CA 1
ATOM 806 C C . GLY A 1 101 ? 3.879 5.014 -5.548 1.00 91.25 101 GLY A C 1
ATOM 807 O O . GLY A 1 101 ? 2.779 4.871 -5.025 1.00 91.25 101 GLY A O 1
ATOM 808 N N . ASN A 1 102 ? 4.230 6.176 -6.110 1.00 89.25 102 ASN A N 1
ATOM 809 C CA . ASN A 1 102 ? 3.330 7.336 -6.097 1.00 89.25 102 ASN A CA 1
ATOM 810 C C . ASN A 1 102 ? 1.955 7.013 -6.690 1.00 89.25 102 ASN A C 1
ATOM 812 O O . ASN A 1 102 ? 0.945 7.457 -6.152 1.00 89.25 102 ASN A O 1
ATOM 816 N N . PHE A 1 103 ? 1.905 6.244 -7.776 1.00 87.12 103 PHE A N 1
ATOM 817 C CA . PHE A 1 103 ? 0.641 5.831 -8.374 1.00 87.12 103 PHE A CA 1
ATOM 818 C C . PHE A 1 103 ? -0.147 4.892 -7.461 1.00 87.12 103 PHE A C 1
ATOM 820 O O . PHE A 1 103 ? -1.296 5.193 -7.139 1.00 87.12 103 PHE A O 1
ATOM 827 N N . TYR A 1 104 ? 0.482 3.810 -6.995 1.00 89.62 104 TYR A N 1
ATOM 828 C CA . TYR A 1 104 ? -0.157 2.816 -6.140 1.00 89.62 104 TYR A CA 1
ATOM 829 C C . TYR A 1 104 ? -0.757 3.460 -4.886 1.00 89.62 104 TYR A C 1
ATOM 831 O O . TYR A 1 104 ? -1.956 3.355 -4.680 1.00 89.62 104 TYR A O 1
ATOM 839 N N . PHE A 1 105 ? 0.019 4.223 -4.111 1.00 91.44 105 PHE A N 1
ATOM 840 C CA . PHE A 1 105 ? -0.448 4.850 -2.861 1.00 91.44 105 PHE A CA 1
ATOM 841 C C . PHE A 1 105 ? -1.330 6.102 -3.068 1.00 91.44 105 PHE A C 1
ATOM 843 O O . PHE A 1 105 ? -1.813 6.690 -2.103 1.00 91.44 105 PHE A O 1
ATOM 850 N N . THR A 1 106 ? -1.547 6.538 -4.314 1.00 86.88 106 THR A N 1
ATOM 851 C CA . THR A 1 106 ? -2.572 7.550 -4.641 1.00 86.88 106 THR A CA 1
ATOM 852 C C . THR A 1 106 ? -3.909 6.886 -4.960 1.00 86.88 106 THR A C 1
ATOM 854 O O . THR A 1 106 ? -4.948 7.354 -4.500 1.00 86.88 106 THR A O 1
ATOM 857 N N . VAL A 1 107 ? -3.884 5.804 -5.746 1.00 84.56 107 VAL A N 1
ATOM 858 C CA . VAL A 1 107 ? -5.082 5.066 -6.179 1.00 84.56 107 VAL A CA 1
ATOM 859 C C . VAL A 1 107 ? -5.597 4.135 -5.084 1.00 84.56 107 VAL A C 1
ATOM 861 O O . VAL A 1 107 ? -6.803 4.014 -4.889 1.00 84.56 107 VAL A O 1
ATOM 864 N N . ARG A 1 108 ? -4.688 3.464 -4.375 1.00 88.19 108 ARG A N 1
ATOM 865 C CA . ARG A 1 108 ? -4.987 2.531 -3.290 1.00 88.19 108 ARG A CA 1
ATOM 866 C C . ARG A 1 108 ? -4.973 3.277 -1.979 1.00 88.19 108 ARG A C 1
ATOM 868 O O . ARG A 1 108 ? -4.118 4.116 -1.71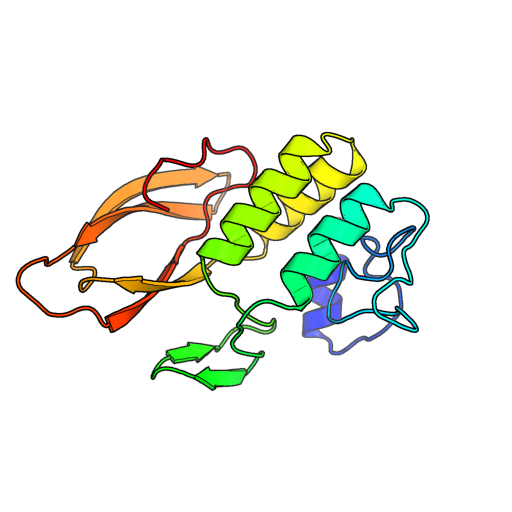2 1.00 88.19 108 ARG A O 1
ATOM 875 N N . ASP A 1 109 ? -5.990 2.983 -1.197 1.00 90.56 109 ASP A N 1
ATOM 876 C CA . ASP A 1 109 ? -6.519 3.976 -0.290 1.00 90.56 109 ASP A CA 1
ATOM 877 C C . ASP A 1 109 ? -6.655 3.418 1.134 1.00 90.56 109 ASP A C 1
ATOM 879 O O . ASP A 1 109 ? -6.462 4.158 2.095 1.00 90.56 109 ASP A O 1
ATOM 883 N N . GLN A 1 110 ? -6.856 2.102 1.257 1.00 95.75 110 GLN A N 1
ATOM 884 C CA . GLN A 1 110 ? -6.896 1.377 2.522 1.00 95.75 110 GLN A CA 1
ATOM 885 C C . GLN A 1 110 ? -6.312 -0.029 2.377 1.00 95.75 110 GLN A C 1
ATOM 887 O O . GLN A 1 110 ? -6.441 -0.673 1.330 1.00 95.75 110 GLN A O 1
ATOM 892 N N . CYS A 1 111 ? -5.784 -0.525 3.483 1.00 97.38 111 CYS A N 1
ATOM 893 C CA . CYS A 1 111 ? -5.368 -1.898 3.726 1.00 97.38 111 CYS A CA 1
ATOM 894 C C . CYS A 1 111 ? -6.130 -2.454 4.936 1.00 97.38 111 CYS A C 1
ATOM 896 O O . CYS A 1 111 ? -6.833 -1.713 5.626 1.00 97.38 111 CYS A O 1
ATOM 898 N N . TYR A 1 112 ? -5.998 -3.748 5.227 1.00 98.00 112 TYR A N 1
ATOM 899 C CA . TYR A 1 112 ? -6.589 -4.329 6.438 1.00 98.00 112 TYR A CA 1
ATOM 900 C C . TYR A 1 112 ? -5.537 -4.858 7.412 1.00 98.00 112 TYR A C 1
ATOM 902 O O . TYR A 1 112 ? -4.481 -5.350 7.019 1.00 98.00 112 TYR A O 1
ATOM 910 N N . LYS A 1 113 ? -5.833 -4.789 8.710 1.00 97.56 113 LYS A N 1
ATOM 911 C CA . LYS A 1 113 ? -5.068 -5.477 9.762 1.00 97.56 113 LYS A CA 1
ATOM 912 C C . LYS A 1 113 ? -5.940 -5.730 10.985 1.00 97.56 113 LYS A C 1
ATOM 914 O O . LYS A 1 113 ? -7.014 -5.142 11.135 1.00 97.56 113 LYS A O 1
ATOM 919 N N . LYS A 1 114 ? -5.473 -6.622 11.853 1.00 97.44 114 LYS A N 1
ATOM 920 C CA . LYS A 1 114 ? -6.087 -6.894 13.151 1.00 97.44 114 LYS A CA 1
ATOM 921 C C . LYS A 1 114 ? -5.527 -5.922 14.189 1.00 97.44 114 LYS A C 1
ATOM 923 O O . LYS A 1 114 ? -4.311 -5.797 14.310 1.00 97.44 114 LYS A O 1
ATOM 928 N N . GLN A 1 115 ? -6.413 -5.203 14.870 1.00 97.31 115 GLN A N 1
ATOM 929 C CA . GLN A 1 115 ? -6.059 -4.171 15.845 1.00 97.31 115 GLN A CA 1
ATOM 930 C C . GLN A 1 115 ? -7.268 -3.846 16.735 1.00 97.31 115 GLN A C 1
ATOM 932 O O . GLN A 1 115 ? -8.407 -4.150 16.363 1.00 97.31 115 GLN A O 1
ATOM 937 N N . HIS A 1 116 ? -7.034 -3.203 17.878 1.00 97.94 116 HIS A N 1
ATOM 938 C CA . HIS A 1 116 ? -8.072 -2.610 18.718 1.00 97.94 116 HIS A CA 1
ATOM 939 C C . HIS A 1 116 ? -9.052 -1.728 17.915 1.00 97.94 116 HIS A C 1
ATOM 941 O O . HIS A 1 116 ? -8.651 -1.123 16.913 1.00 97.94 116 HIS A O 1
ATOM 947 N N . PRO A 1 117 ? -10.336 -1.636 18.315 1.00 98.38 117 PRO A N 1
ATOM 948 C CA . PRO A 1 117 ? -11.336 -0.835 17.611 1.00 98.38 117 PRO A CA 1
ATOM 949 C C . PRO A 1 117 ? -10.910 0.624 17.431 1.00 98.38 117 PRO A C 1
ATOM 951 O O . PRO A 1 117 ? -10.492 1.275 18.389 1.00 98.38 117 PRO A O 1
ATOM 954 N N . ILE A 1 118 ? -11.038 1.140 16.211 1.00 97.62 118 ILE A N 1
ATOM 955 C CA . ILE A 1 118 ? -10.798 2.553 15.913 1.00 97.62 118 ILE A CA 1
ATOM 956 C C . ILE A 1 118 ? -11.918 3.389 16.540 1.00 97.62 118 ILE A C 1
ATOM 958 O O . ILE A 1 118 ? -13.097 3.101 16.331 1.00 97.62 118 ILE A O 1
ATOM 962 N N . VAL A 1 119 ? -11.552 4.437 17.280 1.00 98.00 119 VAL A N 1
ATOM 963 C CA . VAL 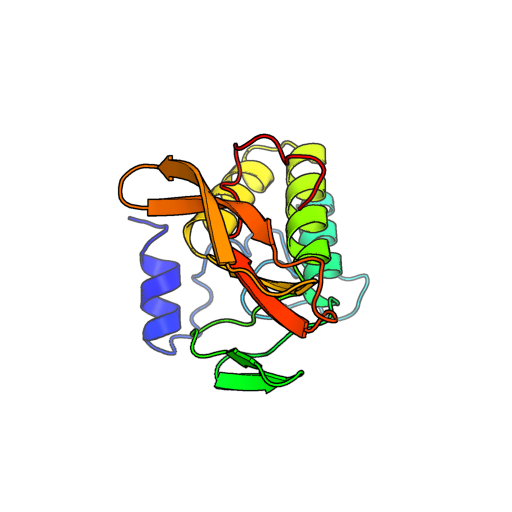A 1 119 ? -12.512 5.390 17.866 1.00 98.00 119 VAL A CA 1
ATOM 964 C C . VAL A 1 119 ? -12.408 6.789 17.280 1.00 98.00 119 VAL A C 1
ATOM 966 O O . VAL A 1 119 ? -13.413 7.490 17.225 1.00 98.00 119 VAL A O 1
ATOM 969 N N . ASP A 1 120 ? -11.222 7.197 16.832 1.00 97.50 120 ASP A N 1
ATOM 970 C CA . ASP A 1 120 ? -11.008 8.511 16.228 1.00 97.50 120 ASP A CA 1
ATOM 971 C C . ASP A 1 120 ? -9.729 8.519 15.376 1.00 97.50 120 ASP A C 1
ATOM 973 O O . ASP A 1 120 ? -8.957 7.556 15.363 1.00 97.50 120 ASP A O 1
ATOM 977 N N . CYS A 1 121 ? -9.479 9.626 14.686 1.00 96.25 121 CYS A N 1
ATOM 978 C CA . CYS A 1 121 ? -8.228 9.908 14.009 1.00 96.25 121 CYS A CA 1
ATOM 979 C C . CYS A 1 121 ? -7.554 11.150 14.600 1.00 96.25 121 CYS A C 1
ATOM 981 O O . CYS A 1 121 ? -8.021 12.277 14.429 1.00 96.25 121 CYS A O 1
ATOM 983 N N . ALA A 1 122 ? -6.403 10.953 15.241 1.00 94.94 122 ALA A N 1
ATOM 984 C CA . ALA A 1 122 ? -5.655 12.026 15.881 1.00 94.94 122 ALA A CA 1
ATOM 985 C C . ALA A 1 122 ? -4.831 12.867 14.894 1.00 94.94 122 ALA A C 1
ATOM 987 O O . ALA A 1 122 ? -4.483 14.003 15.210 1.00 94.94 122 ALA A O 1
ATOM 988 N N . GLU A 1 123 ? -4.481 12.322 13.726 1.00 92.75 123 GLU A N 1
ATOM 989 C CA . GLU A 1 123 ? -3.641 13.013 12.747 1.00 92.75 123 GLU A CA 1
ATOM 990 C C . GLU A 1 123 ? -3.966 12.602 11.318 1.00 92.75 123 GLU A C 1
ATOM 992 O O . GLU A 1 123 ? -4.108 11.416 11.012 1.00 92.75 123 GLU A O 1
ATOM 997 N N . HIS A 1 124 ? -4.044 13.603 10.443 1.00 92.50 124 HIS A N 1
ATOM 998 C CA . HIS A 1 124 ? -4.321 13.406 9.031 1.00 92.50 124 HIS A CA 1
ATOM 999 C C . HIS A 1 124 ? -3.216 14.003 8.172 1.00 92.50 124 HIS A C 1
ATOM 1001 O O . HIS A 1 124 ? -2.778 15.127 8.424 1.00 92.50 124 HIS A O 1
ATOM 1007 N N . THR A 1 125 ? -2.886 13.313 7.087 1.00 91.12 125 THR A N 1
ATOM 1008 C CA . THR A 1 125 ? -2.135 13.894 5.975 1.00 91.12 125 THR A CA 1
ATOM 1009 C C . THR A 1 125 ? -3.102 14.284 4.866 1.00 91.12 125 THR A C 1
ATOM 1011 O O . THR A 1 125 ? -4.037 13.546 4.544 1.00 91.12 125 THR A O 1
ATOM 1014 N N . ASN A 1 126 ? -2.874 15.450 4.264 1.00 90.94 126 ASN A N 1
ATOM 1015 C CA . ASN A 1 126 ? -3.644 15.934 3.124 1.00 90.94 126 ASN A CA 1
ATOM 1016 C C . ASN A 1 126 ? -2.729 16.049 1.905 1.00 90.94 126 ASN A C 1
ATOM 1018 O O . ASN A 1 126 ? -1.660 16.652 1.991 1.00 90.94 126 ASN A O 1
ATOM 1022 N N . LYS A 1 127 ? -3.167 15.521 0.763 1.00 86.94 127 LYS A N 1
ATOM 1023 C CA . LYS A 1 127 ? -2.463 15.659 -0.513 1.00 86.94 127 LYS A CA 1
ATOM 1024 C C . LYS A 1 127 ? -3.460 15.944 -1.621 1.00 86.94 127 LYS A C 1
ATOM 1026 O O . LYS A 1 127 ? -4.291 15.107 -1.964 1.00 86.94 127 LYS A O 1
ATOM 1031 N N . ILE A 1 128 ? -3.357 17.140 -2.198 1.00 85.00 128 ILE A N 1
ATOM 1032 C CA . ILE A 1 128 ? -4.310 17.654 -3.188 1.00 85.00 128 ILE A CA 1
ATOM 1033 C C . ILE A 1 128 ? -5.746 17.593 -2.619 1.00 85.00 128 ILE A C 1
ATOM 1035 O O . ILE A 1 128 ? -6.059 18.354 -1.709 1.00 85.00 128 ILE A O 1
ATOM 1039 N N . PHE A 1 129 ? -6.591 16.683 -3.118 1.00 86.50 129 PHE A N 1
ATOM 1040 C CA . PHE A 1 129 ? -7.981 16.475 -2.690 1.00 86.50 129 PHE A CA 1
ATOM 1041 C C . PHE A 1 129 ? -8.162 15.246 -1.784 1.00 86.50 129 PHE A C 1
ATOM 1043 O O . PHE A 1 129 ? -9.283 14.926 -1.400 1.00 86.50 129 PHE A O 1
ATOM 1050 N N . LEU A 1 130 ? -7.080 14.534 -1.468 1.00 88.75 130 LEU A N 1
ATOM 1051 C CA . LEU A 1 130 ? -7.106 13.313 -0.673 1.00 88.75 130 LEU A CA 1
ATOM 1052 C C . LEU A 1 130 ? -6.725 13.620 0.775 1.00 88.75 130 LEU A C 1
ATOM 1054 O O . LEU A 1 130 ? -5.762 14.344 1.034 1.00 88.75 130 LEU A O 1
ATOM 1058 N N . ARG A 1 131 ? -7.458 13.022 1.712 1.00 92.75 131 ARG A N 1
ATOM 1059 C CA . ARG A 1 131 ? -7.207 13.095 3.153 1.00 92.75 131 ARG A CA 1
ATOM 1060 C C . ARG A 1 131 ? -7.081 11.676 3.697 1.00 92.75 131 ARG A C 1
ATOM 1062 O O . ARG A 1 131 ? -7.966 10.863 3.453 1.00 92.75 131 ARG A O 1
ATOM 1069 N N . ARG A 1 132 ? -5.990 11.395 4.409 1.00 93.44 132 ARG A N 1
ATOM 1070 C CA . ARG A 1 132 ? -5.670 10.082 4.994 1.00 93.44 132 ARG A CA 1
ATOM 1071 C C . ARG A 1 132 ? -5.473 10.217 6.489 1.00 93.44 132 ARG A C 1
ATOM 1073 O O . ARG A 1 132 ? -4.776 11.136 6.916 1.00 93.44 132 ARG A O 1
ATOM 1080 N N . CYS A 1 133 ? -6.042 9.315 7.275 1.00 94.44 133 CYS A N 1
ATOM 1081 C CA . CYS A 1 133 ? -5.690 9.177 8.677 1.00 94.44 133 CYS A CA 1
ATOM 1082 C C . CYS A 1 133 ? -4.356 8.435 8.814 1.00 94.44 133 CYS A C 1
ATOM 1084 O O . CYS A 1 133 ? -4.236 7.280 8.413 1.00 94.44 133 CYS A O 1
ATOM 1086 N N . VAL A 1 134 ? -3.354 9.085 9.405 1.00 90.44 134 VAL A N 1
ATOM 1087 C CA . VAL A 1 134 ? -2.019 8.491 9.612 1.00 90.44 134 VAL A CA 1
ATOM 1088 C C . VAL A 1 134 ? -1.770 8.088 11.064 1.00 90.44 134 VAL A C 1
ATOM 1090 O O . VAL A 1 134 ? -0.848 7.325 11.341 1.00 90.44 134 VAL A O 1
ATOM 1093 N N . ARG A 1 135 ? -2.618 8.550 11.994 1.00 92.38 135 ARG A N 1
ATOM 1094 C CA . ARG A 1 135 ? -2.557 8.174 13.411 1.00 92.38 135 ARG A CA 1
ATOM 1095 C C . ARG A 1 135 ? -3.952 7.992 13.994 1.00 92.38 135 ARG A C 1
ATOM 1097 O O . ARG A 1 135 ? -4.635 8.959 14.333 1.00 92.38 135 ARG A O 1
ATOM 1104 N N . TYR A 1 136 ? -4.352 6.736 14.138 1.00 95.25 136 TYR A N 1
ATOM 1105 C CA . TYR A 1 136 ? -5.635 6.356 14.720 1.00 95.25 136 TYR A CA 1
ATOM 1106 C C . TYR A 1 136 ? -5.597 6.389 16.251 1.00 95.25 136 TYR A C 1
ATOM 1108 O O . TYR A 1 136 ? -4.594 6.036 16.871 1.00 95.25 136 TYR A O 1
ATOM 1116 N N . VAL A 1 137 ? -6.716 6.781 16.854 1.00 97.00 137 VAL A N 1
ATOM 1117 C CA . VAL A 1 137 ? -7.011 6.574 18.273 1.00 97.00 137 VAL A CA 1
ATOM 1118 C C . VA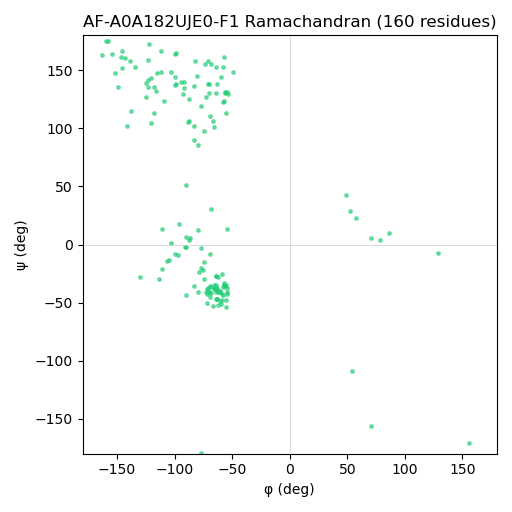L A 1 137 ? -7.776 5.263 18.389 1.00 97.00 137 VAL A C 1
ATOM 1120 O O . VAL A 1 137 ? -8.753 5.047 17.669 1.00 97.00 137 VAL A O 1
ATOM 1123 N N . LEU A 1 138 ? -7.323 4.386 19.282 1.00 97.31 138 LEU A N 1
ATOM 1124 C CA . LEU A 1 138 ? -7.840 3.028 19.428 1.00 97.31 138 LEU A CA 1
ATOM 1125 C C . LEU A 1 138 ? -8.397 2.806 20.837 1.00 97.31 138 LEU A C 1
ATOM 1127 O O . LEU A 1 138 ? -7.819 3.279 21.815 1.00 97.31 138 LEU A O 1
ATOM 1131 N N . ASP A 1 139 ? -9.481 2.042 20.942 1.00 98.00 139 ASP A N 1
ATOM 1132 C CA . ASP A 1 139 ? -10.017 1.563 22.218 1.00 98.00 139 ASP A CA 1
ATOM 1133 C C . ASP A 1 139 ? -9.279 0.297 22.670 1.00 98.00 139 ASP A C 1
ATOM 1135 O O . ASP A 1 139 ? -9.668 -0.832 22.362 1.00 98.00 139 ASP A O 1
ATOM 1139 N N . THR A 1 140 ? -8.203 0.494 23.429 1.00 97.38 140 THR A N 1
ATOM 1140 C CA . THR A 1 140 ? -7.356 -0.591 23.946 1.00 97.38 140 THR A CA 1
ATOM 1141 C C . THR A 1 140 ? -8.034 -1.450 25.016 1.00 97.38 140 THR A C 1
ATOM 1143 O O . THR A 1 140 ? -7.494 -2.489 25.393 1.00 97.38 140 THR A O 1
ATOM 1146 N N . SER A 1 141 ? -9.218 -1.062 25.506 1.00 98.12 141 SER A N 1
ATOM 1147 C CA . SER A 1 141 ? -9.978 -1.867 26.470 1.00 98.12 141 SER A CA 1
ATOM 1148 C C . SER A 1 141 ? -10.705 -3.049 25.818 1.00 98.12 141 SER A C 1
ATOM 1150 O O . SER A 1 141 ? -11.060 -4.016 26.495 1.00 98.12 141 SER A O 1
ATOM 1152 N N . ARG A 1 142 ? -10.921 -2.994 24.498 1.00 98.06 142 ARG A N 1
ATOM 1153 C CA . ARG A 1 142 ? -11.654 -4.003 23.726 1.00 98.06 142 ARG A CA 1
ATOM 1154 C C . ARG A 1 142 ? -10.701 -4.890 22.942 1.00 98.06 142 ARG A C 1
ATOM 1156 O O . ARG A 1 142 ? -9.660 -4.437 22.495 1.00 98.06 142 ARG A O 1
ATOM 1163 N N . SER A 1 143 ? -11.059 -6.153 22.729 1.00 97.94 143 SER A N 1
ATOM 1164 C CA . SER A 1 143 ? -10.228 -7.082 21.952 1.00 97.94 143 SER A CA 1
ATOM 1165 C C . SER A 1 143 ? -10.084 -6.670 20.485 1.00 97.94 143 SER A C 1
ATOM 1167 O O . SER A 1 143 ? -10.988 -6.068 19.904 1.00 97.94 143 SER A O 1
ATOM 1169 N N . ASP A 1 144 ? -8.967 -7.069 19.880 1.00 98.06 144 ASP A N 1
ATOM 1170 C CA . ASP A 1 144 ? -8.674 -6.792 18.480 1.00 98.06 144 ASP A CA 1
ATOM 1171 C C . ASP A 1 144 ? -9.712 -7.361 17.512 1.00 98.06 144 ASP A C 1
ATOM 1173 O O . ASP A 1 144 ? -10.170 -8.504 17.632 1.00 98.06 144 ASP A O 1
ATOM 1177 N N . MET A 1 145 ? -9.956 -6.604 16.448 1.00 98.12 145 MET A N 1
ATOM 1178 C CA . MET A 1 145 ? -10.773 -7.009 15.316 1.00 98.12 145 MET A CA 1
ATOM 1179 C C . MET A 1 145 ? -10.140 -6.573 13.994 1.00 98.12 145 MET A C 1
ATOM 1181 O O . MET A 1 145 ? -9.301 -5.672 13.942 1.00 98.12 145 MET A O 1
ATOM 1185 N N . TRP A 1 146 ? -10.522 -7.251 12.916 1.00 98.38 146 TRP A N 1
ATOM 1186 C CA . TRP A 1 146 ? -10.097 -6.893 11.568 1.00 98.38 146 TRP A CA 1
ATOM 1187 C C . TRP A 1 146 ? -10.811 -5.622 11.128 1.00 98.38 146 TRP A C 1
ATOM 1189 O O . TRP A 1 146 ? -12.034 -5.539 11.222 1.00 98.38 146 TRP A O 1
ATOM 1199 N N . GLN A 1 147 ? -10.040 -4.627 10.697 1.00 98.19 147 GLN A N 1
ATOM 1200 C CA . GLN A 1 147 ? -10.537 -3.306 10.315 1.00 98.19 147 GLN A CA 1
ATOM 1201 C C . GLN A 1 147 ? -9.752 -2.772 9.115 1.00 98.19 147 GLN A C 1
ATOM 1203 O O . GLN A 1 147 ? -8.634 -3.222 8.843 1.00 98.19 147 GLN A O 1
ATOM 1208 N N . TRP A 1 148 ? -10.348 -1.804 8.422 1.00 98.00 148 TRP A N 1
ATOM 1209 C CA . TRP A 1 148 ? -9.694 -1.035 7.371 1.00 98.00 148 TRP A CA 1
ATOM 1210 C C . TRP A 1 148 ? -8.889 0.113 7.978 1.00 98.00 148 TRP A C 1
ATOM 1212 O O . TRP A 1 148 ? -9.367 0.806 8.875 1.00 98.00 148 TRP A O 1
ATOM 1222 N N . PHE A 1 149 ? -7.682 0.313 7.467 1.00 97.31 149 PHE A N 1
ATOM 1223 C CA . PHE A 1 149 ? -6.805 1.430 7.792 1.00 97.31 149 PHE A CA 1
ATOM 1224 C C . PHE A 1 149 ? -6.434 2.119 6.492 1.00 97.31 149 PHE A C 1
ATOM 1226 O O . PHE A 1 149 ? -6.154 1.441 5.506 1.00 97.31 149 PHE A O 1
ATOM 1233 N N . ASP A 1 150 ? -6.417 3.445 6.492 1.00 96.00 150 ASP A N 1
ATOM 1234 C CA . ASP A 1 150 ? -5.954 4.222 5.350 1.00 96.00 150 ASP A CA 1
ATOM 1235 C C . ASP A 1 150 ? -4.512 3.839 5.010 1.00 96.00 150 ASP A C 1
ATOM 1237 O O . ASP A 1 150 ? -3.773 3.397 5.879 1.00 96.00 150 ASP A O 1
ATOM 1241 N N . LEU A 1 151 ? -4.098 3.979 3.755 1.00 93.56 151 LEU A N 1
ATOM 1242 C CA . LEU A 1 151 ? -2.688 3.880 3.375 1.00 93.56 151 LEU A CA 1
ATOM 1243 C C . LEU A 1 151 ? -2.039 5.274 3.404 1.00 93.56 151 LEU A C 1
ATOM 1245 O O . LEU A 1 151 ? -2.670 6.239 2.958 1.00 93.56 151 LEU A O 1
ATOM 1249 N N . PRO A 1 152 ? -0.792 5.411 3.896 1.00 91.25 152 PRO A N 1
ATOM 1250 C CA . PRO A 1 152 ? -0.077 6.681 3.842 1.00 91.25 152 PRO A CA 1
ATOM 1251 C C . PRO A 1 152 ? 0.318 6.985 2.391 1.00 91.25 152 PRO A C 1
ATOM 1253 O O . PRO A 1 152 ? 0.432 6.074 1.565 1.00 91.25 152 PRO A O 1
ATOM 1256 N N . PHE A 1 153 ? 0.565 8.255 2.057 1.00 91.88 153 PHE A N 1
ATOM 1257 C CA . PHE A 1 153 ? 1.051 8.571 0.714 1.00 91.88 153 PHE A CA 1
ATOM 1258 C C . PHE A 1 153 ? 2.477 8.047 0.512 1.00 91.88 153 PHE A C 1
ATOM 1260 O O . PHE A 1 153 ? 3.245 7.864 1.458 1.00 91.88 153 PHE A O 1
ATOM 1267 N N . TYR A 1 154 ? 2.856 7.807 -0.748 1.00 90.69 154 TYR A N 1
ATOM 1268 C CA . TYR A 1 154 ? 4.136 7.168 -1.070 1.00 90.69 154 TYR A CA 1
ATOM 1269 C C . TYR A 1 154 ? 5.365 7.926 -0.558 1.00 90.69 154 TYR A C 1
ATOM 1271 O O . TYR A 1 154 ? 6.401 7.301 -0.360 1.00 90.69 154 TYR A O 1
ATOM 1279 N N . ASP A 1 155 ? 5.278 9.239 -0.366 1.00 85.12 155 ASP A N 1
ATOM 1280 C CA . ASP A 1 155 ? 6.321 10.154 0.111 1.00 85.12 155 ASP A CA 1
ATOM 1281 C C . ASP A 1 155 ? 6.247 10.455 1.617 1.00 85.12 155 ASP A C 1
ATOM 1283 O O . ASP A 1 155 ? 7.211 10.985 2.164 1.00 85.12 155 ASP A O 1
ATOM 1287 N N . ASP A 1 156 ? 5.189 10.034 2.313 1.00 81.38 156 ASP A N 1
ATOM 1288 C CA . ASP A 1 156 ? 5.069 10.231 3.759 1.00 81.38 156 ASP A CA 1
ATOM 1289 C C . ASP A 1 156 ? 6.070 9.348 4.512 1.00 81.38 156 ASP A C 1
ATOM 1291 O O . ASP A 1 156 ? 6.274 8.175 4.177 1.00 81.38 156 ASP A O 1
ATOM 1295 N N . ASN A 1 157 ? 6.722 9.876 5.549 1.00 68.12 157 ASN A N 1
ATOM 1296 C CA . ASN A 1 157 ? 7.531 9.031 6.425 1.00 68.12 157 ASN A CA 1
ATOM 1297 C C . ASN A 1 157 ? 6.625 7.933 6.991 1.00 68.12 157 ASN A C 1
ATOM 1299 O O . ASN A 1 157 ? 5.587 8.235 7.576 1.00 68.12 157 ASN A O 1
ATOM 1303 N N . VAL A 1 158 ? 6.998 6.666 6.780 1.00 59.47 158 VAL A N 1
ATOM 1304 C CA . VAL A 1 158 ? 6.261 5.536 7.353 1.00 59.47 158 VAL A CA 1
ATOM 1305 C C . VAL A 1 158 ? 6.448 5.656 8.853 1.00 59.47 158 VAL A C 1
ATOM 1307 O O . VAL A 1 158 ? 7.532 5.378 9.359 1.00 59.47 158 VAL A O 1
ATOM 1310 N N . LEU A 1 159 ? 5.437 6.169 9.546 1.00 54.53 159 LEU A N 1
ATOM 1311 C CA . LEU A 1 159 ? 5.480 6.266 10.994 1.00 54.53 159 LEU A CA 1
ATOM 1312 C C . LEU A 1 159 ? 5.534 4.844 11.554 1.00 54.53 159 LEU A C 1
ATOM 1314 O O . LEU A 1 159 ? 4.736 3.983 11.167 1.00 54.53 159 LEU A O 1
ATOM 1318 N N . ASP A 1 160 ? 6.480 4.603 12.460 1.00 48.06 160 ASP A N 1
ATOM 1319 C CA . ASP A 1 160 ? 6.525 3.372 13.239 1.00 48.06 160 ASP A CA 1
ATOM 1320 C C . ASP A 1 160 ? 5.177 3.218 13.961 1.00 48.06 160 ASP A C 1
ATOM 1322 O O . ASP A 1 160 ? 4.806 4.043 14.795 1.00 48.06 160 ASP A O 1
ATOM 1326 N N . GLY A 1 161 ? 4.400 2.200 13.585 1.00 51.81 161 GLY A N 1
ATOM 1327 C CA . GLY A 1 161 ? 3.022 2.016 14.062 1.00 51.81 161 GLY A CA 1
ATOM 1328 C C . GLY A 1 161 ? 1.978 1.800 12.961 1.00 51.81 161 GLY A C 1
ATOM 1329 O O . GLY A 1 161 ? 0.838 1.437 13.275 1.00 51.81 161 GLY A O 1
ATOM 1330 N N . PHE A 1 162 ? 2.361 1.944 11.686 1.00 49.69 162 PHE A N 1
ATOM 1331 C CA . PHE A 1 162 ? 1.626 1.347 10.564 1.00 49.69 162 PHE A CA 1
ATOM 1332 C C . PHE A 1 162 ? 1.715 -0.183 10.540 1.00 49.69 162 PHE A C 1
ATOM 1334 O O . PHE A 1 162 ? 2.837 -0.744 10.592 1.00 49.69 162 PHE A O 1
#

Mean predicted aligned error: 6.53 Å

Secondary structure (DSSP, 8-state):
-HHHHHHHHHHTT---S--TT-TT-SSSSSS---SSTT---SSHHHHHHHHHHHTS-EE-TT-EETTEE--SSS-EEBHHHHHHHHHHHHHH--HHHHHHHHHHHHH--EEEEEESPEEEEEEEEEETTEEEEEEEEE-TTSPPEEEEEEPPPTTS---TT-

Organism: NCBI:txid34690

Sequence (162 aa):
LYQVECVEKVIQNDHSDHCRYSTGTKWCGPGNTASDYEDLGSNSEVDKCCRDHDHCDNIPAGESKYGLKNNDYFTRLHCKCDRDFQNCLRRVNTTFSNKLGNFYFTVRDQCYKKQHPIVDCAEHTNKIFLRRCVRYVLDTSRSDMWQWFDLPFYDDNVLDGF

pLDDT: mean 85.68, std 17.52, range [31.89, 98.38]

Nearest PDB structures (foldseek):
  8pkc-assembly2_B  TM=9.377E-01  e=1.388E-12  Apis mellifera
  8pih-assembly1_A  TM=9.055E-01  e=4.788E-10  Apis mellifera

Radius of gyration: 16.22 Å; Cα contacts (8 Å, |Δi|>4): 242; chains: 1; bounding box: 31×37×50 Å

Foldseek 3Di:
DLLVCQVVCLVVVNPPPSNPLCQQFQQPDQGGNAPDLCRTGNLRLLNVLSSQLNPADWAADQGDDQNDGRVDSGIAGALVSLVSSLVSLVVSPDPSSLVSQQSCLVVAWKHKDWDADFDAAPDWDDDDPDIFRLHTDGDPVDGIGIDIHTRDGSPDDNPPPD

Solvent-accessible surface area (backbone atoms only — not comparable to full-atom values): 9410 Å² total; per-residue (Å²): 112,80,75,50,52,42,56,54,30,57,75,64,73,48,82,64,90,70,51,80,68,31,79,43,27,22,31,38,64,95,62,64,74,46,91,47,94,84,48,63,28,84,43,40,76,56,17,49,35,27,43,60,44,72,71,44,66,66,33,48,48,72,32,72,52,84,92,44,72,34,87,44,92,57,64,36,38,34,41,70,45,57,51,52,34,53,52,41,30,62,69,68,61,39,77,64,32,49,52,51,40,46,48,48,33,67,75,44,56,53,23,34,50,76,39,42,47,78,76,49,67,80,36,72,50,75,56,97,93,46,76,30,57,75,35,73,36,58,42,77,90,46,77,65,42,66,44,80,41,50,42,66,50,62,83,53,80,83,58,90,85,116

InterPro domains:
  IPR016090 Phospholipase A2-like, central domain [PF05826] (23-114)
  IPR033113 Phospholipase A2, histidine active site [PS00118] (49-56)
  IPR036444 Phospholipase A2 domain superfamily [G3DSA:1.20.90.10] (21-154)
  IPR036444 Phospholipase A2 domain superfamily [SSF4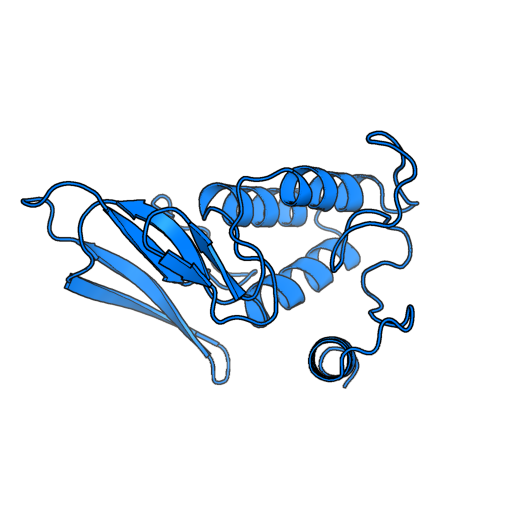8619] (21-153)